Protein AF-A0A4R9Q4I7-F1 (afdb_monomer)

Mean predicted aligned error: 5.01 Å

Secondary structure (DSSP, 8-state):
-HHHHHHHHHHHHHHHHHHHHHHTTSS-GGGEEE--TTTTTT-S---SSEEEEEEEEEEEEEETTEEEEEEEEEEE-SS-TT-HHHHHHHHHHHHHT-TT-EEEEE-TTT--EEEEEE-SS---

Foldseek 3Di:
DVVLQVQLLQVVVFVVLLVVCCVVVLFPSVQEDEDDLCVPVPDPDDDQGWYKYWNDWDWDDPDVPDIDIDTDMDIDHHPCPPCSSVVSSVVSVLVCFDAQHKGFGADNPPRDGDGIDGRHPTRD

Radius of gyration: 15.0 Å; Cα contacts (8 Å, |Δi|>4): 186; chains: 1; bounding box: 38×30×38 Å

Sequence (124 aa):
MSYMNVWTSIAAYINQQIQMIAANGIAPANMLQMFDWEAHANIEEAPALHLIGPASLALDEVTDGIYSATFVIGVGSFNDEGLFVHRRMVDHLFKSLKTGTRLSVFDSQSEQPYSWLKIVDGTA

Nearest PDB structures (foldseek):
  7nsg-assembly1_A  TM=1.838E-01  e=4.954E+00  Homo sapiens

Structure (mmCIF, N/CA/C/O backbone):
data_AF-A0A4R9Q4I7-F1
#
_entry.id   AF-A0A4R9Q4I7-F1
#
loop_
_atom_site.group_PDB
_atom_site.id
_atom_site.type_symbol
_atom_site.label_atom_id
_atom_site.label_alt_id
_atom_site.label_comp_id
_atom_site.label_asym_id
_atom_site.label_entity_id
_atom_site.label_seq_id
_atom_site.pdbx_PDB_ins_code
_atom_site.Cartn_x
_atom_site.Cartn_y
_atom_site.Cartn_z
_atom_site.occupancy
_atom_site.B_iso_or_equiv
_atom_site.auth_seq_id
_atom_site.auth_comp_id
_atom_site.auth_asym_id
_atom_site.auth_atom_id
_atom_site.pdbx_PDB_model_num
ATOM 1 N N . MET A 1 1 ? -19.921 6.091 6.403 1.00 58.28 1 MET A N 1
ATOM 2 C CA . MET A 1 1 ? -18.861 6.881 7.073 1.00 58.28 1 MET A CA 1
ATOM 3 C C . MET A 1 1 ? -17.659 6.015 7.451 1.00 58.28 1 MET A C 1
ATOM 5 O O . MET A 1 1 ? -16.553 6.406 7.113 1.00 58.28 1 MET A O 1
ATOM 9 N N . SER A 1 2 ? -17.842 4.826 8.044 1.00 71.62 2 SER A N 1
ATOM 10 C CA . SER A 1 2 ? -16.743 3.902 8.400 1.00 71.62 2 SER A CA 1
ATOM 11 C C . SER A 1 2 ? -15.877 3.465 7.208 1.00 71.62 2 SER A C 1
ATOM 13 O O . SER A 1 2 ? -14.656 3.545 7.290 1.00 71.62 2 SER A O 1
ATOM 15 N N . TYR A 1 3 ? -16.493 3.102 6.077 1.00 76.75 3 TYR A N 1
ATOM 16 C CA . TYR A 1 3 ? -15.768 2.711 4.858 1.00 76.75 3 TYR A CA 1
ATOM 17 C C . TYR A 1 3 ? -14.802 3.789 4.347 1.00 76.75 3 TYR A C 1
ATOM 19 O O . TYR A 1 3 ? -13.631 3.503 4.122 1.00 76.75 3 TYR A O 1
ATOM 27 N N . MET A 1 4 ? -15.263 5.040 4.225 1.00 82.62 4 MET A N 1
ATOM 28 C CA . MET A 1 4 ? -14.410 6.144 3.766 1.00 82.62 4 MET A CA 1
ATOM 29 C C . MET A 1 4 ? -13.236 6.397 4.710 1.00 82.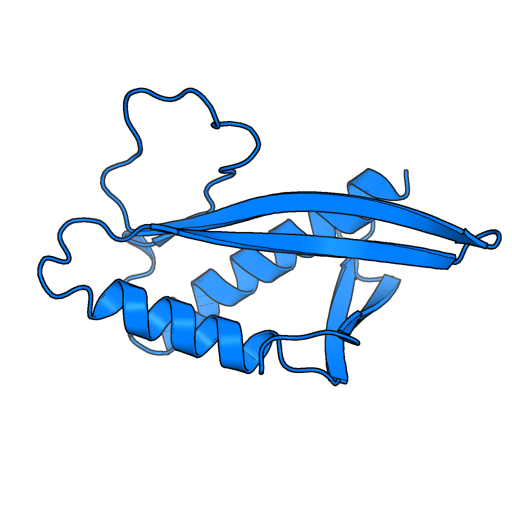62 4 MET A C 1
ATOM 31 O O . MET A 1 4 ? -12.132 6.622 4.235 1.00 82.62 4 MET A O 1
ATOM 35 N N . ASN A 1 5 ? -13.438 6.313 6.028 1.00 84.50 5 ASN A N 1
ATOM 36 C CA . ASN A 1 5 ? -12.341 6.475 6.983 1.00 84.50 5 ASN A CA 1
ATOM 37 C C . ASN A 1 5 ? -11.284 5.376 6.798 1.00 84.50 5 ASN A C 1
ATOM 39 O O . ASN A 1 5 ? -10.092 5.671 6.746 1.00 84.50 5 ASN A O 1
ATOM 43 N N . VAL A 1 6 ? -11.699 4.115 6.633 1.00 82.44 6 VAL A N 1
ATOM 44 C CA . VAL A 1 6 ? -10.772 2.995 6.391 1.00 82.44 6 VAL A CA 1
ATOM 45 C C . VAL A 1 6 ? -10.048 3.155 5.053 1.00 82.44 6 VAL A C 1
ATOM 47 O O . VAL A 1 6 ? -8.827 3.020 5.009 1.00 82.44 6 VAL A O 1
ATOM 50 N N . TRP A 1 7 ? -10.761 3.531 3.991 1.00 85.62 7 TRP A N 1
ATOM 51 C CA . TRP A 1 7 ? -10.163 3.804 2.685 1.00 85.62 7 TRP A CA 1
ATOM 52 C C . TRP A 1 7 ? -9.126 4.931 2.738 1.00 85.62 7 TRP A C 1
ATOM 54 O O . TRP A 1 7 ? -7.977 4.728 2.345 1.00 85.62 7 TRP A O 1
ATOM 64 N N . THR A 1 8 ? -9.491 6.096 3.286 1.00 88.00 8 THR A N 1
ATOM 65 C CA . THR A 1 8 ? -8.575 7.234 3.466 1.00 88.00 8 THR A CA 1
ATOM 66 C C . THR A 1 8 ? -7.346 6.821 4.271 1.00 88.00 8 THR A C 1
ATOM 68 O O . THR A 1 8 ? -6.231 7.225 3.951 1.00 88.00 8 THR A O 1
ATOM 71 N N . SER A 1 9 ? -7.523 5.957 5.272 1.00 89.50 9 SER A N 1
ATOM 72 C CA . SER A 1 9 ? -6.419 5.449 6.088 1.00 89.50 9 SER A CA 1
ATOM 73 C C . SER A 1 9 ? -5.464 4.551 5.308 1.00 89.50 9 SER A C 1
ATOM 75 O O . SER A 1 9 ? -4.248 4.682 5.445 1.00 89.50 9 SER A O 1
ATOM 77 N N . ILE A 1 10 ? -5.992 3.670 4.458 1.00 89.44 10 ILE A N 1
ATOM 78 C CA . ILE A 1 10 ? -5.186 2.808 3.587 1.00 89.44 10 ILE A CA 1
ATOM 79 C C . ILE A 1 10 ? -4.447 3.651 2.544 1.00 89.44 10 ILE A C 1
ATOM 81 O O . ILE A 1 10 ? -3.245 3.471 2.360 1.00 89.44 10 ILE A O 1
ATOM 85 N N . ALA A 1 11 ? -5.122 4.620 1.922 1.00 90.06 11 ALA A N 1
ATOM 86 C CA . ALA A 1 11 ? -4.507 5.558 0.986 1.00 90.06 11 ALA A CA 1
ATOM 87 C C . ALA A 1 11 ? -3.373 6.367 1.641 1.00 90.06 11 ALA A C 1
ATOM 89 O O . ALA A 1 11 ? -2.276 6.467 1.089 1.00 90.06 11 ALA A O 1
ATOM 90 N N . ALA A 1 12 ? -3.599 6.897 2.847 1.00 90.25 12 ALA A N 1
ATOM 91 C CA . ALA A 1 12 ? -2.584 7.611 3.620 1.00 90.25 12 ALA A CA 1
ATOM 92 C C . ALA A 1 12 ? -1.385 6.711 3.953 1.00 90.25 12 ALA A C 1
ATOM 94 O O . ALA A 1 12 ? -0.234 7.114 3.775 1.00 90.25 12 ALA A O 1
ATOM 95 N N . TYR A 1 13 ? -1.643 5.470 4.369 1.00 91.56 13 TYR A N 1
ATOM 96 C CA . TYR A 1 13 ? -0.599 4.484 4.618 1.00 91.56 13 TYR A CA 1
ATOM 97 C C . TYR A 1 13 ? 0.212 4.162 3.353 1.00 91.56 13 TYR A C 1
ATOM 99 O O . TYR A 1 13 ? 1.440 4.163 3.409 1.00 91.56 13 TYR A O 1
ATOM 107 N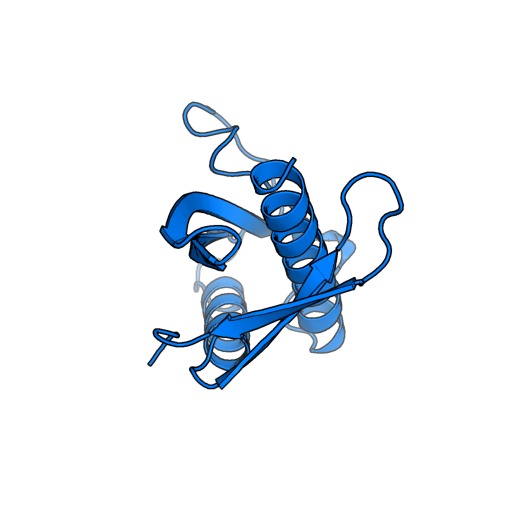 N . ILE A 1 14 ? -0.431 3.950 2.203 1.00 93.06 14 ILE A N 1
ATOM 108 C CA . ILE A 1 14 ? 0.256 3.702 0.925 1.00 93.06 14 ILE A CA 1
ATOM 109 C C . ILE A 1 14 ? 1.136 4.890 0.544 1.00 93.06 14 ILE A C 1
ATOM 111 O O . ILE A 1 14 ? 2.299 4.700 0.192 1.00 93.06 14 ILE A O 1
ATOM 115 N N . ASN A 1 15 ? 0.624 6.114 0.669 1.00 92.06 15 ASN A N 1
ATOM 116 C CA . ASN A 1 15 ? 1.412 7.317 0.417 1.00 92.06 15 ASN A CA 1
ATOM 117 C C . ASN A 1 15 ? 2.627 7.403 1.348 1.00 92.06 15 ASN A C 1
ATOM 119 O O . ASN A 1 15 ? 3.722 7.742 0.900 1.00 92.06 15 ASN A O 1
ATOM 123 N N . GLN A 1 16 ? 2.483 7.021 2.618 1.00 91.38 16 GLN A N 1
ATOM 124 C CA . GLN A 1 16 ? 3.621 6.891 3.525 1.00 91.38 16 GLN A CA 1
ATOM 125 C C . GLN A 1 16 ? 4.622 5.832 3.033 1.00 91.38 16 GLN A C 1
ATOM 127 O O . GLN A 1 16 ? 5.826 6.092 3.041 1.00 91.38 16 GLN A O 1
ATOM 132 N N . GLN A 1 17 ? 4.154 4.670 2.562 1.00 93.25 17 GLN A N 1
ATOM 133 C CA . GLN A 1 17 ? 5.035 3.634 2.014 1.00 93.25 17 GLN A CA 1
ATOM 134 C C . GLN A 1 17 ? 5.783 4.118 0.768 1.00 93.25 17 GLN A C 1
ATOM 136 O O . GLN A 1 17 ? 6.975 3.858 0.656 1.00 93.25 17 GLN A O 1
ATOM 141 N N . ILE A 1 18 ? 5.149 4.889 -0.121 1.00 93.19 18 ILE A N 1
ATOM 142 C CA . ILE A 1 18 ? 5.817 5.517 -1.276 1.00 93.19 18 ILE A CA 1
ATOM 143 C C . ILE A 1 18 ? 7.005 6.366 -0.815 1.00 93.19 18 ILE A C 1
ATOM 145 O O . ILE A 1 18 ? 8.119 6.203 -1.317 1.00 93.19 18 ILE A O 1
ATOM 149 N N . GLN A 1 19 ? 6.789 7.231 0.182 1.00 92.56 19 GLN A N 1
ATOM 150 C CA . GLN A 1 19 ? 7.851 8.079 0.729 1.00 92.56 19 GLN A CA 1
ATOM 151 C C . GLN A 1 19 ? 8.979 7.246 1.352 1.00 92.56 19 GLN A C 1
ATOM 153 O O . GLN A 1 19 ? 10.156 7.539 1.142 1.00 92.56 19 GLN A O 1
ATOM 158 N N . MET A 1 20 ? 8.644 6.177 2.079 1.00 92.56 20 MET A N 1
ATOM 159 C CA . MET A 1 20 ? 9.636 5.297 2.706 1.00 92.56 20 MET A CA 1
ATOM 160 C C . M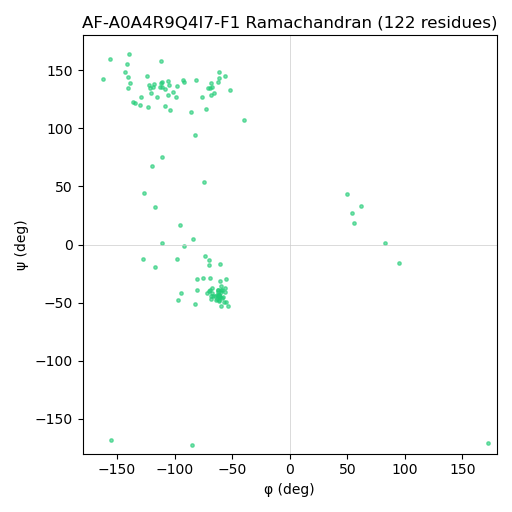ET A 1 20 ? 10.423 4.466 1.685 1.00 92.56 20 MET A C 1
ATOM 162 O O . MET A 1 20 ? 11.636 4.310 1.824 1.00 92.56 20 MET A O 1
ATOM 166 N N . ILE A 1 21 ? 9.771 3.949 0.644 1.00 93.12 21 ILE A N 1
ATOM 167 C CA . ILE A 1 21 ? 10.407 3.209 -0.455 1.00 93.12 21 ILE A CA 1
ATOM 168 C C . ILE A 1 21 ? 11.403 4.114 -1.188 1.00 93.12 21 ILE A C 1
ATOM 170 O O . ILE A 1 21 ? 12.538 3.699 -1.446 1.00 93.12 21 ILE A O 1
ATOM 174 N N . ALA A 1 22 ? 11.013 5.363 -1.451 1.00 92.12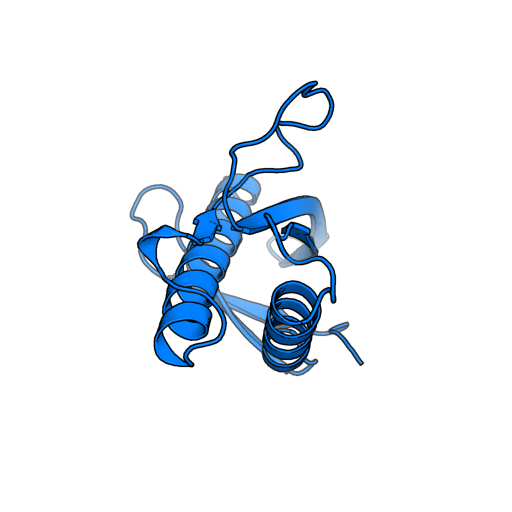 22 ALA A N 1
ATOM 175 C CA . ALA A 1 22 ? 11.894 6.358 -2.047 1.00 92.12 22 ALA A CA 1
ATOM 176 C C . ALA A 1 22 ? 13.079 6.711 -1.138 1.00 92.12 22 ALA A C 1
ATOM 178 O O . ALA A 1 22 ? 14.227 6.671 -1.583 1.00 92.12 22 ALA A O 1
ATOM 179 N N . ALA A 1 23 ? 12.828 6.979 0.146 1.00 91.69 23 ALA A N 1
ATOM 180 C CA . ALA A 1 23 ? 13.872 7.301 1.121 1.00 91.69 23 ALA A CA 1
ATOM 181 C C . ALA A 1 23 ? 14.899 6.166 1.302 1.00 91.69 23 ALA A C 1
ATOM 183 O O . ALA A 1 23 ? 16.076 6.427 1.539 1.00 91.69 23 ALA A O 1
ATOM 184 N N . ASN A 1 24 ? 14.476 4.908 1.138 1.00 91.38 24 ASN A N 1
ATOM 185 C CA . ASN A 1 24 ? 15.341 3.727 1.215 1.00 91.38 24 ASN A CA 1
ATOM 186 C C . ASN A 1 24 ? 16.071 3.396 -0.105 1.00 91.38 24 ASN A C 1
ATOM 188 O O . ASN A 1 24 ? 16.720 2.350 -0.205 1.00 91.38 24 ASN A O 1
ATOM 192 N N . GLY A 1 25 ? 15.943 4.234 -1.141 1.00 91.06 25 GLY A N 1
ATOM 193 C CA . GLY A 1 25 ? 16.590 4.017 -2.439 1.00 91.06 25 GLY A CA 1
ATOM 194 C C . GLY A 1 25 ? 16.133 2.730 -3.137 1.00 91.06 25 GLY A C 1
ATOM 195 O O . GLY A 1 25 ? 16.936 2.046 -3.779 1.00 91.06 25 GLY A O 1
ATOM 196 N N . ILE A 1 26 ? 14.870 2.335 -2.948 1.00 91.69 26 ILE A N 1
ATOM 197 C CA . ILE A 1 26 ? 14.286 1.170 -3.628 1.00 91.69 26 ILE A CA 1
ATOM 198 C C . ILE A 1 26 ? 13.816 1.563 -5.029 1.00 91.69 26 ILE A C 1
ATOM 200 O O . ILE A 1 26 ? 14.203 0.915 -5.997 1.00 91.69 26 ILE A O 1
ATOM 204 N N . ALA A 1 27 ? 13.027 2.634 -5.124 1.00 89.31 27 ALA A N 1
ATOM 205 C CA . ALA A 1 27 ? 12.548 3.220 -6.370 1.00 89.31 27 ALA A CA 1
ATOM 206 C C . ALA A 1 27 ? 12.575 4.755 -6.252 1.00 89.31 27 ALA A C 1
ATOM 208 O O . ALA A 1 27 ? 12.301 5.271 -5.168 1.00 89.31 27 ALA A O 1
ATOM 209 N N . PRO A 1 28 ? 12.895 5.508 -7.316 1.00 82.81 28 PRO A N 1
ATOM 210 C CA . PRO A 1 28 ? 12.836 6.969 -7.282 1.00 82.81 28 PRO A CA 1
ATOM 211 C C . PRO A 1 28 ? 11.408 7.478 -7.029 1.00 82.81 28 PRO A C 1
ATOM 213 O O . PRO A 1 28 ? 10.462 6.959 -7.616 1.00 82.81 28 PRO A O 1
ATOM 216 N N . ALA A 1 29 ? 11.244 8.530 -6.217 1.00 76.75 29 ALA A N 1
ATOM 217 C CA . ALA A 1 29 ? 9.922 9.088 -5.889 1.00 76.75 29 ALA A CA 1
ATOM 218 C C . ALA A 1 29 ? 9.143 9.573 -7.125 1.00 76.75 29 ALA A C 1
ATOM 220 O O . ALA A 1 29 ? 7.934 9.410 -7.201 1.00 76.75 29 ALA A O 1
ATOM 221 N N . ASN A 1 30 ? 9.832 10.133 -8.122 1.00 82.81 30 ASN A N 1
ATOM 222 C CA . ASN A 1 30 ? 9.226 10.570 -9.385 1.00 82.81 30 ASN A CA 1
ATOM 223 C C . ASN A 1 30 ? 8.836 9.408 -10.314 1.00 82.81 30 ASN A C 1
ATOM 225 O O . ASN A 1 30 ? 8.197 9.638 -11.334 1.00 82.81 30 ASN A O 1
ATOM 229 N N . MET A 1 31 ? 9.256 8.188 -9.979 1.00 87.81 31 MET A N 1
ATOM 230 C CA . MET A 1 31 ? 8.978 6.965 -10.724 1.00 87.81 31 MET A CA 1
ATOM 231 C C . MET A 1 31 ? 8.027 6.035 -9.967 1.00 87.81 31 MET A C 1
ATOM 233 O O . MET A 1 31 ? 7.761 4.947 -10.462 1.00 87.81 31 MET A O 1
ATOM 237 N N . LEU A 1 32 ? 7.544 6.422 -8.780 1.00 91.56 32 LEU A N 1
ATOM 238 C CA . LEU A 1 32 ? 6.647 5.626 -7.948 1.00 91.56 32 LEU A CA 1
ATOM 239 C C . LEU A 1 32 ? 5.370 6.414 -7.659 1.00 91.56 32 LEU A C 1
ATOM 241 O O . LEU A 1 32 ? 5.414 7.462 -7.017 1.00 91.56 32 LEU A O 1
ATOM 245 N N . GLN A 1 33 ? 4.234 5.892 -8.108 1.00 93.75 33 GLN A N 1
ATOM 246 C CA . GLN A 1 33 ? 2.946 6.562 -7.988 1.00 93.75 33 GLN A CA 1
ATOM 247 C C . GLN A 1 33 ? 1.923 5.685 -7.266 1.00 93.75 33 GLN A C 1
ATOM 249 O O . GLN A 1 33 ? 1.895 4.463 -7.435 1.00 93.75 33 GLN A O 1
ATOM 254 N N . MET A 1 34 ? 1.053 6.330 -6.482 1.00 93.06 34 MET A N 1
ATOM 255 C CA . MET A 1 34 ? -0.135 5.666 -5.963 1.00 93.06 34 MET A CA 1
ATOM 256 C C . MET A 1 34 ? -1.073 5.306 -7.121 1.00 93.06 34 MET A C 1
ATOM 258 O O . MET A 1 34 ? -1.394 6.163 -7.944 1.00 93.06 34 MET A O 1
ATOM 262 N N . PHE A 1 35 ? -1.533 4.059 -7.165 1.00 92.62 35 PHE A N 1
ATOM 263 C CA . PHE A 1 35 ? -2.454 3.573 -8.186 1.00 92.62 35 PHE A CA 1
ATOM 264 C C . PHE A 1 35 ? -3.563 2.730 -7.563 1.00 92.62 35 PHE A C 1
ATOM 266 O O . PHE A 1 35 ? -3.292 1.745 -6.880 1.00 92.62 35 PHE A O 1
ATOM 273 N N . ASP A 1 36 ? -4.811 3.130 -7.787 1.00 89.44 36 ASP A N 1
ATOM 274 C CA . ASP A 1 36 ? -5.983 2.391 -7.326 1.00 89.44 36 ASP A CA 1
ATOM 275 C C . ASP A 1 36 ? -6.295 1.254 -8.305 1.00 89.44 36 ASP A C 1
ATOM 277 O O . ASP A 1 36 ? -6.950 1.463 -9.326 1.00 89.44 36 ASP A O 1
ATOM 281 N N . TRP A 1 37 ? -5.787 0.056 -8.020 1.00 87.69 37 TRP A N 1
ATOM 282 C CA . TRP A 1 37 ? -5.996 -1.119 -8.867 1.00 87.69 37 TRP A CA 1
ATOM 283 C C . TRP A 1 37 ? -7.446 -1.603 -8.830 1.00 87.69 37 TRP A C 1
ATOM 285 O O . TRP A 1 37 ? -7.925 -2.162 -9.814 1.00 87.69 37 TRP A O 1
ATOM 295 N N . GLU A 1 38 ? -8.145 -1.376 -7.717 1.00 84.56 38 GLU A N 1
ATOM 296 C CA . GLU A 1 38 ? -9.539 -1.777 -7.536 1.00 84.56 38 GLU A CA 1
ATOM 297 C C . GLU A 1 38 ? -10.465 -0.962 -8.449 1.00 84.56 38 GLU A C 1
ATOM 299 O O . GLU A 1 38 ? -11.292 -1.529 -9.166 1.00 84.56 38 GLU A O 1
ATOM 304 N N . ALA A 1 39 ? -10.263 0.357 -8.523 1.00 83.19 39 ALA A N 1
ATOM 305 C CA . ALA A 1 39 ? -11.012 1.226 -9.435 1.00 83.19 39 ALA A CA 1
ATOM 306 C C . ALA A 1 39 ? -10.658 1.019 -10.922 1.00 83.19 39 ALA A C 1
ATOM 308 O O . ALA A 1 39 ? -11.427 1.413 -11.801 1.00 83.19 39 ALA A O 1
ATOM 309 N N . HIS A 1 40 ? -9.514 0.395 -11.215 1.00 82.62 40 HIS A N 1
ATOM 310 C CA . HIS A 1 40 ? -8.967 0.243 -12.566 1.00 82.62 40 HIS A CA 1
ATOM 311 C C . HIS A 1 40 ? -8.866 -1.225 -13.016 1.00 82.62 40 HIS A C 1
ATOM 313 O O . HIS A 1 40 ? -7.999 -1.579 -13.813 1.00 82.62 40 HIS A O 1
ATOM 319 N N . ALA A 1 41 ? -9.786 -2.083 -12.563 1.00 68.94 41 ALA A N 1
ATOM 320 C CA . ALA A 1 41 ? -9.789 -3.516 -12.880 1.00 68.94 41 ALA A CA 1
ATOM 321 C C . ALA A 1 41 ? -9.911 -3.856 -14.388 1.00 68.94 41 ALA A C 1
ATOM 323 O O . ALA A 1 41 ? -9.603 -4.979 -14.779 1.00 68.94 41 ALA A O 1
ATOM 324 N N . ASN A 1 42 ? -10.332 -2.904 -15.234 1.00 74.62 42 ASN A N 1
ATOM 325 C CA . ASN A 1 42 ? -10.546 -3.085 -16.679 1.00 74.62 42 ASN A CA 1
ATOM 326 C C . ASN A 1 42 ? -9.785 -2.050 -17.530 1.00 74.62 42 ASN A C 1
ATOM 328 O O . ASN A 1 42 ? -10.360 -1.458 -18.445 1.00 74.62 42 ASN A O 1
ATOM 332 N N . ILE A 1 43 ? -8.521 -1.773 -17.212 1.00 74.50 43 ILE A N 1
ATOM 333 C CA . ILE A 1 43 ? -7.687 -0.896 -18.046 1.00 74.50 43 ILE A CA 1
ATOM 334 C C . ILE A 1 43 ? -6.909 -1.701 -19.086 1.00 74.50 43 ILE A C 1
ATOM 336 O O . ILE A 1 43 ? -6.383 -2.773 -18.794 1.00 74.50 43 ILE A O 1
ATOM 340 N N . GLU A 1 44 ? -6.811 -1.158 -20.296 1.00 72.25 44 GLU A N 1
ATOM 341 C CA . GLU A 1 44 ? -5.939 -1.700 -21.346 1.00 72.25 44 GLU A CA 1
ATOM 342 C C . GLU A 1 44 ? -4.483 -1.250 -21.151 1.00 72.25 44 GLU A C 1
ATOM 344 O O . GLU A 1 44 ? -3.556 -1.986 -21.484 1.00 72.25 44 GLU A O 1
ATOM 349 N N . GLU A 1 45 ? -4.273 -0.070 -20.556 1.00 78.25 45 GLU A N 1
ATOM 350 C CA . GLU A 1 45 ? -2.954 0.526 -20.339 1.00 78.25 45 GLU A CA 1
ATOM 351 C C . GLU A 1 45 ? -2.851 1.165 -18.9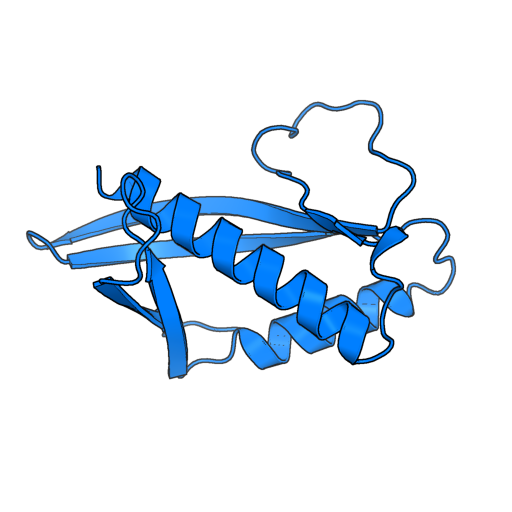47 1.00 78.25 45 GLU A C 1
ATOM 353 O O . GLU A 1 45 ? -3.769 1.844 -18.483 1.00 78.25 45 GLU A O 1
ATOM 358 N N . ALA A 1 46 ? -1.703 0.970 -18.294 1.00 84.06 46 ALA A N 1
ATOM 359 C CA . ALA A 1 46 ? -1.340 1.608 -17.031 1.00 84.06 46 ALA A CA 1
ATOM 360 C C . ALA A 1 46 ? -0.181 2.601 -17.250 1.00 84.06 46 ALA A C 1
ATOM 362 O O . ALA A 1 46 ? 0.570 2.458 -18.220 1.00 84.06 46 ALA A O 1
ATOM 363 N N . PRO A 1 47 ? 0.014 3.596 -16.363 1.00 88.62 47 PRO A N 1
ATOM 364 C CA . PRO A 1 47 ? 1.132 4.527 -16.477 1.00 88.62 47 PRO A CA 1
ATOM 365 C C . PRO A 1 47 ? 2.490 3.814 -16.521 1.00 88.62 47 PRO A C 1
ATOM 367 O O . PRO A 1 47 ? 2.714 2.829 -15.819 1.00 88.62 47 PRO A O 1
ATOM 370 N N . ALA A 1 48 ? 3.425 4.364 -17.299 1.00 91.69 48 ALA A N 1
ATOM 371 C CA . ALA A 1 48 ? 4.801 3.881 -17.444 1.00 91.69 48 ALA A CA 1
ATOM 372 C C . ALA A 1 48 ? 5.680 4.213 -16.215 1.00 91.69 48 ALA A C 1
ATOM 374 O O . ALA A 1 48 ? 6.722 4.860 -16.322 1.00 91.69 48 ALA A O 1
ATOM 375 N N . LEU A 1 49 ? 5.219 3.821 -15.028 1.00 93.94 49 LEU A N 1
ATOM 376 C CA . LEU A 1 49 ? 5.807 4.113 -13.720 1.00 93.94 49 LEU A CA 1
ATOM 377 C C . LEU A 1 49 ? 5.729 2.868 -12.828 1.00 93.94 49 LEU A C 1
ATOM 379 O O . LEU A 1 49 ? 4.974 1.936 -13.096 1.00 93.94 49 LEU A O 1
ATOM 383 N N . HIS A 1 50 ? 6.496 2.841 -11.742 1.00 94.31 50 HIS A N 1
ATOM 384 C CA . HIS A 1 50 ? 6.225 1.907 -10.655 1.00 94.31 50 HIS A CA 1
ATOM 385 C C . HIS A 1 50 ? 4.928 2.330 -9.962 1.00 94.31 50 HIS A C 1
ATOM 387 O O . HIS A 1 50 ? 4.711 3.508 -9.677 1.00 94.31 50 HIS A O 1
ATOM 393 N N . LEU A 1 51 ? 4.067 1.362 -9.689 1.00 94.31 51 LEU A N 1
ATOM 394 C CA . LEU A 1 51 ? 2.728 1.589 -9.171 1.00 94.31 51 LEU A CA 1
ATOM 395 C C . LEU A 1 51 ? 2.575 0.845 -7.852 1.00 94.31 51 LEU A C 1
ATOM 397 O O . LEU A 1 51 ? 2.997 -0.303 -7.720 1.00 94.31 51 LEU A O 1
ATOM 401 N N . ILE A 1 52 ? 1.956 1.487 -6.875 1.00 95.19 52 ILE A N 1
ATOM 402 C CA . ILE A 1 52 ? 1.606 0.870 -5.599 1.00 95.19 52 ILE A CA 1
ATOM 403 C C . ILE A 1 52 ? 0.231 1.362 -5.183 1.00 95.19 52 ILE A C 1
ATOM 405 O O . ILE A 1 52 ? -0.040 2.556 -5.233 1.00 95.19 52 ILE A O 1
ATOM 409 N N . GLY A 1 53 ? -0.644 0.475 -4.735 1.00 93.12 53 GLY A N 1
ATOM 410 C CA . GLY A 1 53 ? -1.882 0.942 -4.132 1.00 93.12 53 GLY A CA 1
ATOM 411 C C . GLY A 1 53 ? -2.894 -0.143 -3.822 1.00 93.12 53 GLY A C 1
ATOM 412 O O . GLY A 1 53 ? -2.544 -1.323 -3.862 1.00 93.12 53 GLY A O 1
ATOM 413 N N . PRO A 1 54 ? -4.122 0.236 -3.444 1.00 91.44 54 PRO A N 1
ATOM 414 C CA . PRO A 1 54 ? -5.132 -0.725 -3.034 1.00 91.44 54 PRO A CA 1
ATOM 415 C C . PRO A 1 54 ? -5.560 -1.571 -4.235 1.00 91.44 54 PRO A C 1
ATOM 417 O O . PRO A 1 54 ? -5.751 -1.052 -5.332 1.00 91.44 54 PRO A O 1
ATOM 420 N N . ALA A 1 55 ? -5.666 -2.879 -4.023 1.00 90.31 55 ALA A N 1
ATOM 421 C CA . ALA A 1 55 ? -6.157 -3.835 -5.017 1.00 90.31 55 ALA A CA 1
ATOM 422 C C . ALA A 1 55 ? -7.444 -4.540 -4.593 1.00 90.31 55 ALA A C 1
ATOM 424 O O . ALA A 1 55 ? -8.149 -5.090 -5.431 1.00 90.31 55 ALA A O 1
ATOM 425 N N . SER A 1 56 ? -7.740 -4.536 -3.298 1.00 88.50 56 SER A N 1
ATOM 426 C CA . SER A 1 56 ? -9.012 -4.986 -2.753 1.00 88.50 56 SER A CA 1
ATOM 427 C C . SER A 1 56 ? -9.157 -4.436 -1.342 1.00 88.50 56 SER A C 1
ATOM 429 O O . SER A 1 56 ? -8.171 -4.411 -0.594 1.00 88.50 56 SER A O 1
ATOM 431 N N . LEU A 1 57 ? -10.374 -4.044 -0.974 1.00 87.44 57 LEU A N 1
ATOM 432 C CA . LEU A 1 57 ? -10.754 -3.732 0.397 1.00 87.44 57 LEU A CA 1
ATOM 433 C C . LEU A 1 57 ? -12.102 -4.379 0.738 1.00 87.44 57 LEU A C 1
ATOM 435 O O . LEU A 1 57 ? -13.126 -4.080 0.134 1.00 87.44 57 LEU A O 1
ATOM 439 N N . ALA A 1 58 ? -12.113 -5.213 1.772 1.00 87.50 58 ALA A N 1
ATOM 440 C CA . ALA A 1 58 ? -13.317 -5.709 2.423 1.00 87.50 58 ALA A CA 1
ATOM 441 C C . ALA A 1 58 ? -13.404 -5.138 3.844 1.00 87.50 58 ALA A C 1
ATOM 443 O O . ALA A 1 58 ? -12.409 -5.108 4.574 1.00 87.50 58 ALA A O 1
ATOM 444 N N . LEU A 1 59 ? -14.594 -4.677 4.231 1.00 86.44 59 LEU A N 1
ATOM 445 C CA . LEU A 1 59 ? -14.874 -4.124 5.552 1.00 86.44 59 LEU A CA 1
ATOM 446 C C . LEU A 1 59 ? -16.126 -4.784 6.119 1.00 86.44 59 LEU A C 1
ATOM 448 O O . LEU A 1 59 ? -17.209 -4.615 5.564 1.00 86.44 59 LEU A O 1
ATOM 452 N N . ASP A 1 60 ? -15.971 -5.446 7.258 1.00 85.88 60 ASP A N 1
ATOM 453 C CA . ASP A 1 60 ? -17.053 -6.108 7.976 1.00 85.88 60 ASP A CA 1
ATOM 454 C C . ASP A 1 60 ? -17.216 -5.496 9.368 1.00 85.88 60 ASP A C 1
ATOM 456 O O . ASP A 1 60 ? -16.242 -5.274 10.087 1.00 85.88 60 ASP A O 1
ATOM 460 N N . GLU A 1 61 ? -18.454 -5.230 9.779 1.00 82.88 61 GLU A N 1
ATOM 461 C CA . GLU A 1 61 ? -18.761 -4.881 11.167 1.00 82.88 61 GLU A CA 1
ATOM 462 C C . GLU A 1 61 ? -18.950 -6.170 11.968 1.00 82.88 61 GLU A C 1
ATOM 464 O O . GLU A 1 61 ? -19.866 -6.948 11.710 1.00 82.88 61 GLU A O 1
ATOM 469 N N . VAL A 1 62 ? -18.052 -6.424 12.920 1.00 82.88 62 VAL A N 1
ATOM 470 C CA . VAL A 1 62 ? -18.054 -7.660 13.719 1.00 82.88 62 VAL A CA 1
ATOM 471 C C . VAL A 1 62 ? -19.077 -7.558 14.853 1.00 82.88 62 VAL A C 1
ATOM 473 O O . VAL A 1 62 ? -19.776 -8.522 15.156 1.00 82.88 62 VAL A O 1
ATOM 476 N N . THR A 1 63 ? -19.169 -6.379 15.469 1.00 82.56 63 THR A N 1
ATOM 477 C CA . THR A 1 63 ? -20.130 -5.992 16.517 1.00 82.56 63 THR A CA 1
ATOM 478 C C . THR A 1 63 ? -20.274 -4.471 16.501 1.00 82.56 63 THR A C 1
ATOM 480 O O . THR A 1 63 ? -19.333 -3.823 16.055 1.00 82.56 63 THR A O 1
ATOM 483 N N . ASP A 1 64 ? -21.354 -3.902 17.049 1.00 79.62 64 ASP A N 1
ATOM 484 C CA . ASP A 1 64 ? -21.612 -2.447 17.080 1.00 79.62 64 ASP A CA 1
ATOM 485 C C . ASP A 1 64 ? -20.347 -1.605 17.362 1.00 79.62 64 ASP A C 1
ATOM 487 O O . ASP A 1 64 ? -19.828 -1.568 18.482 1.00 79.62 64 ASP A O 1
ATOM 491 N N . GLY A 1 65 ? -19.840 -0.929 16.325 1.00 69.38 65 GLY A N 1
ATOM 492 C CA . GLY A 1 65 ? -18.670 -0.046 16.395 1.00 69.38 65 GLY A CA 1
ATOM 493 C C . GLY A 1 65 ? -17.290 -0.719 16.300 1.00 69.38 65 GLY A C 1
ATOM 494 O O . GLY A 1 65 ? -16.276 -0.019 16.356 1.00 69.38 65 GLY A O 1
ATOM 495 N N . ILE A 1 66 ? -17.220 -2.042 16.130 1.00 75.81 66 ILE A N 1
ATOM 496 C CA . ILE A 1 66 ? -15.991 -2.806 15.878 1.00 75.81 66 ILE A CA 1
ATOM 497 C C . ILE A 1 66 ? -15.990 -3.295 14.435 1.00 75.81 66 ILE A C 1
ATOM 499 O O . ILE A 1 66 ? -16.822 -4.107 14.032 1.00 75.81 66 ILE A O 1
ATOM 503 N N . TYR A 1 67 ? -14.984 -2.860 13.683 1.00 77.38 67 TYR A N 1
ATOM 504 C CA . TYR A 1 67 ? -14.815 -3.221 12.284 1.00 77.38 67 TYR A CA 1
ATOM 505 C C . TYR A 1 67 ? -13.584 -4.105 12.085 1.00 77.38 67 TYR A C 1
ATOM 507 O O . TYR A 1 67 ? -12.521 -3.852 12.654 1.00 77.38 67 TYR A O 1
ATOM 515 N N . SER A 1 68 ? -13.733 -5.119 11.242 1.00 84.38 68 SER A N 1
ATOM 516 C CA . SER A 1 68 ? -12.651 -5.894 10.652 1.00 84.38 68 SER A CA 1
ATOM 517 C C . SER A 1 68 ? -12.434 -5.409 9.227 1.00 84.38 68 SER A C 1
ATOM 519 O O . SER A 1 68 ? -13.389 -5.284 8.466 1.00 84.38 68 SER A O 1
ATOM 521 N N . ALA A 1 69 ? -11.185 -5.133 8.863 1.00 85.88 69 ALA A N 1
ATOM 522 C CA . ALA A 1 69 ? -10.821 -4.760 7.505 1.00 85.88 69 ALA A CA 1
ATOM 523 C C . ALA A 1 69 ? -9.805 -5.760 6.955 1.00 85.88 69 ALA A C 1
ATOM 525 O O . ALA A 1 69 ? -8.784 -6.032 7.589 1.00 85.88 69 ALA A O 1
ATOM 526 N N . THR A 1 70 ? -10.064 -6.271 5.757 1.00 89.50 70 THR A N 1
ATOM 527 C CA . THR A 1 70 ? -9.118 -7.069 4.977 1.00 89.50 70 THR A CA 1
ATOM 528 C C . THR A 1 70 ? -8.786 -6.299 3.715 1.00 89.50 70 THR A C 1
ATOM 530 O O . THR A 1 70 ? -9.683 -5.872 2.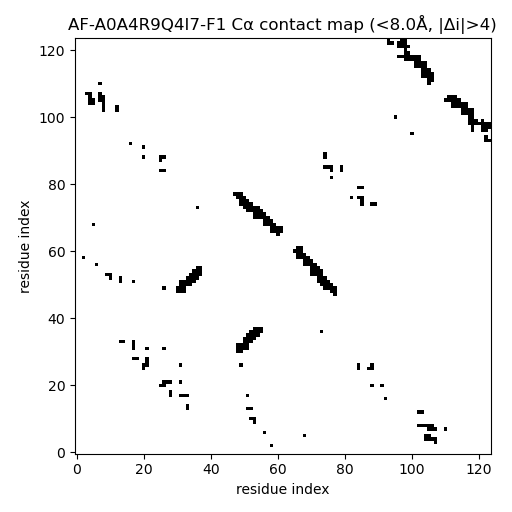998 1.00 89.50 70 THR A O 1
ATOM 533 N N . PHE A 1 71 ? -7.502 -6.098 3.439 1.00 89.31 71 PHE A N 1
ATOM 534 C CA . PHE A 1 71 ? -7.080 -5.359 2.258 1.00 89.31 71 PHE A CA 1
ATOM 535 C C . PHE A 1 71 ? -5.846 -5.972 1.613 1.00 89.31 71 PHE A C 1
ATOM 537 O O . PHE A 1 71 ? -5.037 -6.629 2.269 1.00 89.31 71 PHE A O 1
ATOM 544 N N . VAL A 1 72 ? -5.702 -5.720 0.316 1.00 91.12 72 VAL A N 1
ATOM 545 C CA . VAL A 1 72 ? -4.552 -6.130 -0.490 1.00 91.12 72 VAL A CA 1
ATOM 546 C C . VAL A 1 72 ? -3.917 -4.890 -1.100 1.00 91.12 72 VAL A C 1
ATOM 548 O O . VAL A 1 72 ? -4.614 -4.030 -1.637 1.00 91.12 72 VAL A O 1
ATOM 551 N N . ILE A 1 73 ? -2.587 -4.810 -1.040 1.00 92.50 73 ILE A N 1
ATOM 552 C CA . ILE A 1 73 ? -1.811 -3.772 -1.722 1.00 92.50 73 ILE A CA 1
ATOM 553 C C . ILE A 1 73 ? -1.158 -4.393 -2.952 1.00 92.50 73 ILE A C 1
ATOM 555 O O . ILE A 1 73 ? -0.319 -5.286 -2.838 1.00 92.50 73 ILE A O 1
ATOM 559 N N . GLY A 1 74 ? -1.555 -3.913 -4.126 1.00 92.00 74 GLY A N 1
ATOM 560 C CA . GLY A 1 74 ? -0.950 -4.257 -5.403 1.00 92.00 74 GLY A CA 1
ATOM 561 C C . GLY A 1 74 ? 0.316 -3.444 -5.650 1.00 92.00 74 GLY A C 1
ATOM 562 O O . GLY A 1 74 ? 0.377 -2.251 -5.339 1.00 92.00 74 GLY A O 1
ATOM 563 N N . VAL A 1 75 ? 1.320 -4.091 -6.239 1.00 93.19 75 VAL A N 1
ATOM 564 C CA . VAL A 1 75 ? 2.581 -3.465 -6.645 1.00 93.19 75 VAL A CA 1
ATOM 565 C C . VAL A 1 75 ? 2.870 -3.826 -8.098 1.00 93.19 75 VAL A C 1
ATOM 567 O O . VAL A 1 75 ? 2.916 -5.001 -8.450 1.00 93.19 75 VAL A O 1
ATOM 570 N N . GLY A 1 76 ? 3.115 -2.819 -8.929 1.00 91.69 76 GLY A N 1
ATOM 571 C CA . GLY A 1 76 ? 3.549 -2.952 -10.316 1.00 91.69 76 GLY A CA 1
ATOM 572 C C . GLY A 1 76 ? 4.921 -2.316 -10.505 1.00 91.69 76 GLY A C 1
ATOM 573 O O . GLY A 1 76 ? 5.198 -1.248 -9.959 1.00 91.69 76 GLY A O 1
ATOM 574 N N . SER A 1 77 ? 5.803 -2.963 -11.264 1.00 92.00 77 SER A N 1
ATOM 575 C CA . SER A 1 77 ? 7.078 -2.371 -11.667 1.00 92.00 77 SER A CA 1
ATOM 576 C C . SER A 1 77 ? 7.093 -2.089 -13.166 1.00 92.00 77 SER A C 1
ATOM 578 O O . SER A 1 77 ? 6.610 -2.887 -13.964 1.00 92.00 77 SER A O 1
ATOM 580 N N . PHE A 1 78 ? 7.665 -0.948 -13.546 1.00 91.94 78 PHE A N 1
ATOM 581 C CA . PHE A 1 78 ? 7.888 -0.577 -14.935 1.00 91.94 78 PHE A CA 1
ATOM 582 C C . PHE A 1 78 ? 9.370 -0.727 -15.290 1.00 91.94 78 PHE A C 1
ATOM 584 O O . PHE A 1 78 ? 10.229 -0.339 -14.500 1.00 91.94 78 PHE A O 1
ATOM 591 N N . ASN A 1 79 ? 9.657 -1.284 -16.471 1.00 89.19 79 ASN A N 1
ATOM 592 C CA . ASN A 1 79 ? 11.013 -1.488 -16.999 1.00 89.19 79 ASN A CA 1
ATOM 593 C C . ASN A 1 79 ? 11.984 -2.181 -16.010 1.00 89.19 79 ASN A C 1
ATOM 595 O O . ASN A 1 79 ? 13.127 -1.766 -15.833 1.00 89.19 79 ASN A O 1
ATOM 599 N N . ASP A 1 80 ? 11.503 -3.227 -15.332 1.00 88.56 80 ASP A N 1
ATOM 600 C CA . ASP A 1 80 ? 12.234 -3.984 -14.306 1.00 88.56 80 ASP A CA 1
ATOM 601 C C . ASP A 1 80 ? 12.361 -5.455 -14.733 1.00 88.56 80 ASP A C 1
ATOM 603 O O . ASP A 1 80 ? 11.748 -6.340 -14.140 1.00 88.56 80 ASP A O 1
ATOM 607 N N . GLU A 1 81 ? 13.128 -5.721 -15.798 1.00 82.62 81 GLU A N 1
ATOM 608 C CA . GLU A 1 81 ? 13.256 -7.057 -16.419 1.00 82.62 81 GLU A CA 1
ATOM 609 C C . GLU A 1 81 ? 13.692 -8.155 -15.430 1.00 82.62 81 GLU A C 1
ATOM 611 O O . GLU A 1 81 ? 13.321 -9.319 -15.573 1.00 82.62 81 GLU A O 1
ATOM 616 N N . GLY A 1 82 ? 14.456 -7.788 -14.395 1.00 86.06 82 GLY A N 1
ATOM 617 C CA . GLY A 1 82 ? 14.896 -8.698 -13.333 1.00 86.06 82 GLY A CA 1
ATOM 618 C C . GLY A 1 82 ? 13.971 -8.767 -12.112 1.00 86.06 82 GLY A C 1
ATOM 619 O O . GLY A 1 82 ? 14.259 -9.518 -11.176 1.00 86.06 82 GLY A O 1
ATOM 620 N N . LEU A 1 83 ? 12.883 -7.989 -12.095 1.00 87.75 83 LEU A N 1
ATOM 621 C CA . LEU A 1 83 ? 11.959 -7.831 -10.967 1.00 87.75 83 LEU A CA 1
ATOM 622 C C . LEU A 1 83 ? 12.654 -7.418 -9.656 1.00 87.75 83 LEU A C 1
ATOM 624 O O . LEU A 1 83 ? 12.185 -7.744 -8.562 1.00 87.75 83 LEU A O 1
ATOM 628 N N . PHE A 1 84 ? 13.796 -6.734 -9.731 1.00 91.69 84 PHE A N 1
ATOM 629 C CA . PHE A 1 84 ? 14.576 -6.370 -8.550 1.00 91.69 84 PHE A CA 1
ATOM 630 C C . PHE A 1 84 ? 13.889 -5.267 -7.755 1.00 91.69 84 PHE A C 1
ATOM 632 O O . PHE A 1 84 ? 13.832 -5.337 -6.525 1.00 91.69 84 PHE A O 1
ATOM 639 N N . VAL A 1 85 ? 13.345 -4.266 -8.447 1.00 91.56 85 VAL A N 1
ATOM 640 C CA . VAL A 1 85 ? 12.610 -3.171 -7.810 1.00 91.56 85 VAL A CA 1
ATOM 641 C C . VAL A 1 85 ? 11.312 -3.719 -7.231 1.00 91.56 85 VAL A C 1
ATOM 643 O O . VAL A 1 85 ? 11.038 -3.502 -6.052 1.00 91.56 85 VAL A O 1
ATOM 646 N N . HIS A 1 86 ? 10.574 -4.521 -8.005 1.00 93.38 86 HIS A N 1
ATOM 647 C CA . HIS A 1 86 ? 9.357 -5.186 -7.542 1.00 93.38 86 HIS A CA 1
ATOM 648 C C . HIS A 1 86 ? 9.590 -5.994 -6.261 1.00 93.38 86 HIS A C 1
ATOM 650 O O . HIS A 1 86 ? 8.924 -5.765 -5.254 1.00 93.38 86 HIS A O 1
ATOM 656 N N . ARG A 1 87 ? 10.585 -6.891 -6.256 1.00 93.88 87 ARG A N 1
ATOM 657 C CA . ARG A 1 87 ? 10.907 -7.724 -5.085 1.00 93.88 87 ARG A CA 1
ATOM 658 C C . ARG A 1 87 ? 11.265 -6.890 -3.861 1.00 93.88 87 ARG A C 1
ATOM 660 O O . ARG A 1 87 ? 10.835 -7.226 -2.764 1.00 93.88 87 ARG A O 1
ATOM 667 N N . ARG A 1 88 ? 12.026 -5.804 -4.031 1.00 94.88 88 ARG A N 1
ATOM 668 C CA . ARG A 1 88 ? 12.394 -4.909 -2.921 1.00 94.88 88 ARG A CA 1
ATOM 669 C C . ARG A 1 88 ? 11.195 -4.127 -2.384 1.00 94.88 88 ARG A C 1
ATOM 671 O O . ARG A 1 88 ? 11.095 -3.961 -1.172 1.00 94.88 88 ARG A O 1
ATOM 678 N N . MET A 1 89 ? 10.289 -3.670 -3.252 1.00 93.56 89 MET A N 1
ATOM 679 C CA . MET A 1 89 ? 9.040 -3.024 -2.830 1.00 93.56 89 MET A CA 1
ATOM 680 C C . MET A 1 89 ? 8.157 -4.001 -2.047 1.00 93.56 89 MET A C 1
ATOM 682 O O . MET A 1 89 ? 7.705 -3.672 -0.954 1.00 93.56 89 MET A O 1
ATOM 686 N N . VAL A 1 90 ? 7.974 -5.222 -2.557 1.00 93.50 90 VAL A N 1
ATOM 687 C CA . VAL A 1 90 ? 7.196 -6.267 -1.878 1.00 93.50 90 VAL A CA 1
ATOM 688 C C . VAL A 1 90 ? 7.825 -6.636 -0.532 1.00 93.50 90 VAL A C 1
ATOM 690 O O . VAL A 1 90 ? 7.126 -6.636 0.473 1.00 93.50 90 VAL A O 1
ATOM 693 N N . ASP A 1 91 ? 9.138 -6.867 -0.467 1.00 94.00 91 ASP A N 1
ATOM 694 C CA . ASP A 1 91 ? 9.845 -7.167 0.790 1.00 94.00 91 ASP A CA 1
ATOM 695 C C . ASP A 1 91 ? 9.702 -6.038 1.830 1.00 94.00 91 ASP A C 1
ATOM 697 O O . ASP A 1 91 ? 9.496 -6.300 3.018 1.00 94.00 91 ASP A O 1
ATOM 701 N N . HIS A 1 92 ? 9.749 -4.775 1.396 1.00 93.81 92 HIS A N 1
ATOM 702 C CA . HIS A 1 92 ? 9.489 -3.631 2.269 1.00 93.81 92 HIS A CA 1
ATOM 703 C C . HIS A 1 92 ? 8.063 -3.662 2.836 1.00 93.81 92 HIS A C 1
ATOM 705 O O . HIS A 1 92 ? 7.878 -3.559 4.052 1.00 93.81 92 HIS A O 1
ATOM 711 N N . LEU A 1 93 ? 7.065 -3.867 1.971 1.00 92.50 93 LEU A N 1
ATOM 712 C CA . LEU A 1 93 ? 5.665 -3.928 2.381 1.00 92.50 93 LEU A CA 1
ATOM 713 C C . LEU A 1 93 ? 5.399 -5.103 3.321 1.00 92.50 93 LEU A C 1
ATOM 715 O O . LEU A 1 93 ? 4.784 -4.897 4.364 1.00 92.50 93 LEU A O 1
ATOM 719 N N . PHE A 1 94 ? 5.945 -6.287 3.035 1.00 91.81 94 PHE A N 1
ATOM 720 C CA . PHE A 1 94 ? 5.864 -7.454 3.918 1.00 91.81 94 PHE A CA 1
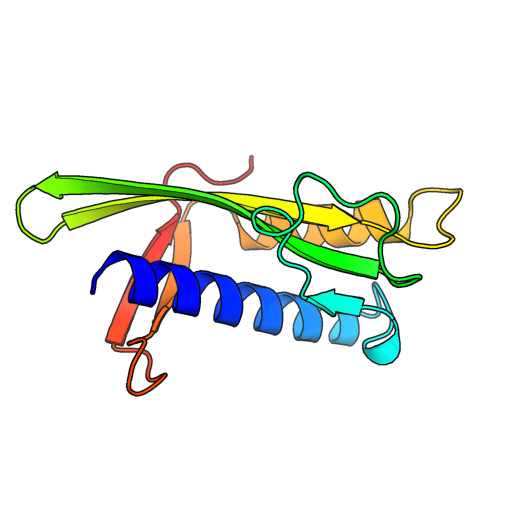ATOM 721 C C . PHE A 1 94 ? 6.412 -7.149 5.315 1.00 91.81 94 PHE A C 1
ATOM 723 O O . PHE A 1 94 ? 5.841 -7.533 6.329 1.00 91.81 94 PHE A O 1
ATOM 730 N N . LYS A 1 95 ? 7.518 -6.411 5.419 1.00 91.06 95 LYS A N 1
ATOM 731 C CA . LYS A 1 95 ? 8.048 -6.026 6.735 1.00 91.06 95 LYS A CA 1
ATOM 732 C C . LYS A 1 95 ? 7.130 -5.047 7.458 1.00 91.06 95 LYS A C 1
ATOM 734 O O . LYS A 1 95 ? 6.986 -5.144 8.674 1.00 91.06 95 LYS A O 1
ATOM 739 N N . SER A 1 96 ? 6.511 -4.127 6.725 1.00 90.62 96 SER A N 1
ATOM 740 C CA . SER A 1 96 ? 5.608 -3.131 7.299 1.00 90.62 96 SER A CA 1
ATOM 741 C C . SER A 1 96 ? 4.235 -3.706 7.683 1.00 90.62 96 SER A C 1
ATOM 743 O O . SER A 1 96 ? 3.640 -3.250 8.652 1.00 90.62 96 SER A O 1
ATOM 745 N N . LEU A 1 97 ? 3.766 -4.755 7.002 1.00 90.69 97 LEU A N 1
ATOM 746 C CA . LEU A 1 97 ? 2.466 -5.398 7.224 1.00 90.69 97 LEU A CA 1
ATOM 747 C C . LEU A 1 97 ? 2.538 -6.621 8.153 1.00 90.69 97 LEU A C 1
ATOM 749 O O . LEU A 1 97 ? 1.607 -7.425 8.198 1.00 90.69 97 LEU A O 1
ATOM 753 N N . LYS A 1 98 ? 3.624 -6.779 8.916 1.00 90.88 98 LYS A N 1
ATOM 754 C CA . LYS A 1 98 ? 3.736 -7.855 9.907 1.00 90.88 98 LYS A CA 1
ATOM 755 C C . LYS A 1 98 ? 2.661 -7.755 10.987 1.00 90.88 98 LYS A C 1
ATOM 757 O O . LYS A 1 98 ? 2.263 -6.665 11.408 1.00 90.88 98 LYS A O 1
ATOM 762 N N . THR A 1 99 ? 2.248 -8.914 11.497 1.00 91.12 99 THR A N 1
ATOM 763 C CA . THR A 1 99 ? 1.349 -9.003 12.651 1.00 91.12 99 THR A CA 1
ATOM 764 C C . THR A 1 99 ? 1.875 -8.169 13.819 1.00 91.12 99 THR A C 1
ATOM 766 O O . THR A 1 99 ? 3.046 -8.233 14.191 1.00 91.12 99 THR A O 1
ATOM 769 N N . GLY A 1 100 ? 0.979 -7.390 14.420 1.00 87.62 100 GLY A N 1
ATOM 770 C CA . GLY A 1 100 ? 1.280 -6.484 15.522 1.00 87.62 100 GLY A CA 1
ATOM 771 C C . GLY A 1 100 ? 1.566 -5.045 15.097 1.00 87.62 100 GLY A C 1
ATOM 772 O O . GLY A 1 100 ? 1.457 -4.165 15.956 1.00 87.62 100 GLY A O 1
ATOM 773 N N . THR A 1 101 ? 1.849 -4.777 13.815 1.00 89.81 101 THR A N 1
ATOM 774 C CA . THR A 1 101 ? 1.967 -3.399 13.320 1.00 89.81 101 THR A CA 1
ATOM 775 C C . THR A 1 101 ? 0.650 -2.649 13.506 1.00 89.81 101 THR A C 1
ATOM 777 O O . THR A 1 101 ? -0.443 -3.210 13.369 1.00 89.81 101 THR A O 1
ATOM 780 N N . ARG A 1 102 ? 0.762 -1.361 13.842 1.00 90.06 102 ARG A N 1
ATOM 781 C CA . ARG A 1 102 ? -0.367 -0.441 13.952 1.00 90.06 102 ARG A CA 1
ATOM 782 C C 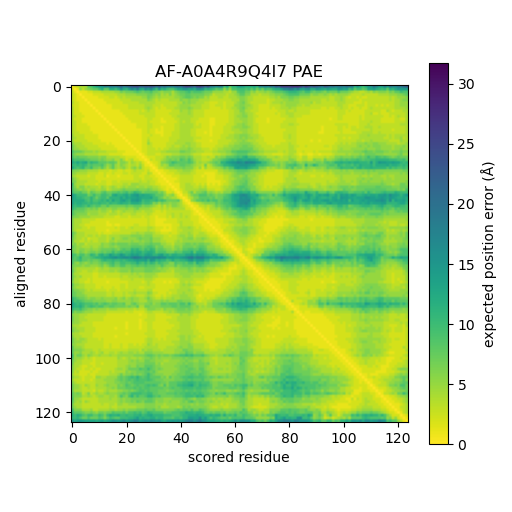. ARG A 1 102 ? -0.349 0.555 12.803 1.00 90.06 102 ARG A C 1
ATOM 784 O O . ARG A 1 102 ? 0.690 1.145 12.525 1.00 90.06 102 ARG A O 1
ATOM 791 N N . LEU A 1 103 ? -1.508 0.754 12.194 1.00 88.25 103 LEU A N 1
ATOM 792 C CA . LEU A 1 103 ? -1.753 1.750 11.159 1.00 88.25 103 LEU A CA 1
ATOM 793 C C . LEU A 1 103 ? -2.677 2.819 11.732 1.00 88.25 103 LEU A C 1
ATOM 795 O O . LEU A 1 103 ? -3.653 2.482 12.400 1.00 88.25 103 LEU A O 1
ATOM 799 N N . SER A 1 104 ? -2.386 4.093 11.496 1.00 87.62 104 SER A N 1
ATOM 800 C CA . SER A 1 104 ? -3.284 5.169 11.920 1.00 87.62 104 SER A CA 1
ATOM 801 C C . SER A 1 104 ? -4.583 5.134 11.118 1.00 87.62 104 SER A C 1
ATOM 803 O O . SER A 1 104 ? -4.557 4.933 9.906 1.00 87.62 104 SER A O 1
ATOM 805 N N . VAL A 1 105 ? -5.707 5.356 11.802 1.00 84.69 105 VAL A N 1
ATOM 806 C CA . VAL A 1 105 ? -7.009 5.582 11.169 1.00 84.69 105 VAL A CA 1
ATOM 807 C C . VAL A 1 105 ? -7.278 7.073 11.124 1.00 84.69 105 VAL A C 1
ATOM 809 O O . VAL A 1 105 ? -7.230 7.747 12.156 1.00 84.69 105 VAL A O 1
ATOM 812 N N . PHE A 1 106 ? -7.577 7.559 9.930 1.00 86.81 106 PHE A N 1
ATOM 813 C CA . PHE A 1 106 ? -7.841 8.951 9.619 1.00 86.81 106 PHE A CA 1
ATOM 814 C C . PHE A 1 106 ? -9.330 9.178 9.397 1.00 86.81 106 PHE A C 1
ATOM 816 O O . PHE A 1 106 ? -10.034 8.350 8.812 1.00 86.81 106 PHE A O 1
ATOM 823 N N . ASP A 1 107 ? -9.812 10.313 9.885 1.00 85.88 107 ASP A N 1
ATOM 824 C CA . ASP A 1 107 ? -11.164 10.771 9.614 1.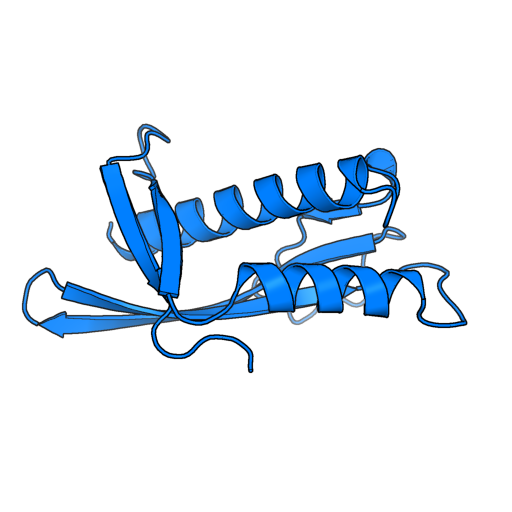00 85.88 107 ASP A CA 1
ATOM 825 C C . ASP A 1 107 ? -11.211 11.327 8.189 1.00 85.88 107 ASP A C 1
ATOM 827 O O . ASP A 1 107 ? -10.400 12.170 7.814 1.00 85.88 107 ASP A O 1
ATOM 831 N N . SER A 1 108 ? -12.141 10.835 7.375 1.00 84.62 108 SER A N 1
ATOM 832 C CA . SER A 1 108 ? -12.192 11.172 5.949 1.00 84.62 108 SER A CA 1
ATOM 833 C C . SER A 1 108 ? -12.600 12.618 5.654 1.00 84.62 108 SER A C 1
ATOM 835 O O . SER A 1 108 ? -12.433 13.055 4.519 1.00 84.62 108 SER A O 1
ATOM 837 N N . GLN A 1 109 ? -13.126 13.364 6.633 1.00 86.62 109 GLN A N 1
ATOM 838 C CA . GLN A 1 109 ? -13.503 14.771 6.454 1.00 86.62 109 GLN A CA 1
ATOM 839 C C . GLN A 1 109 ? -12.388 15.726 6.878 1.00 86.62 109 GLN A C 1
ATOM 841 O O . GLN A 1 109 ? -12.155 16.737 6.224 1.00 86.62 109 GLN A O 1
ATOM 846 N N . SER A 1 110 ? -11.727 15.427 7.995 1.00 87.06 110 SER A N 1
ATOM 847 C CA . SER A 1 110 ? -10.692 16.282 8.589 1.00 87.06 110 SER A CA 1
ATOM 848 C C . SER A 1 110 ? -9.265 15.859 8.243 1.00 87.06 110 SER A C 1
ATOM 850 O O . SER A 1 110 ? -8.326 16.608 8.520 1.00 87.06 110 SER A O 1
ATOM 852 N N . GLU A 1 111 ? -9.094 14.656 7.689 1.00 81.69 111 GLU A N 1
ATOM 853 C CA . GLU A 1 111 ? -7.806 14.012 7.402 1.00 81.69 111 GLU A CA 1
ATOM 854 C C . GLU A 1 111 ? -6.896 13.891 8.637 1.00 81.69 111 GLU A C 1
ATOM 856 O O . GLU A 1 111 ? -5.688 13.686 8.526 1.00 81.69 111 GLU A O 1
ATOM 861 N N . GLN A 1 112 ? -7.467 14.004 9.841 1.00 87.25 112 GLN A N 1
ATOM 862 C CA . GLN A 1 112 ? -6.730 13.878 11.092 1.00 87.25 112 GLN A CA 1
ATOM 863 C C . GLN A 1 112 ? -6.763 12.435 11.603 1.00 87.25 112 GLN A C 1
ATOM 865 O O . GLN A 1 112 ? -7.800 11.766 11.511 1.00 87.25 112 GLN A O 1
ATOM 870 N N . PRO A 1 113 ? -5.655 11.937 12.179 1.00 85.44 113 PRO A N 1
ATOM 871 C CA . PRO A 1 113 ? -5.647 10.635 12.825 1.00 85.44 113 PRO A CA 1
ATOM 872 C C . PRO A 1 113 ? -6.497 10.679 14.103 1.00 85.44 113 PRO A C 1
ATOM 874 O O . PRO A 1 113 ? -6.278 11.529 14.965 1.00 85.44 113 PRO A O 1
ATOM 877 N N . TYR A 1 114 ? -7.438 9.745 14.255 1.00 83.88 114 TYR A N 1
ATOM 878 C CA . TYR A 1 114 ? -8.310 9.661 15.440 1.00 83.88 114 TYR A CA 1
ATOM 879 C C . TYR A 1 114 ? -8.333 8.276 16.100 1.00 83.88 114 TYR A C 1
ATOM 881 O O . TYR A 1 114 ? -8.832 8.134 17.215 1.00 83.88 114 TYR A O 1
ATOM 889 N N . SER A 1 115 ? -7.807 7.244 15.434 1.00 84.88 115 SER A N 1
ATOM 890 C CA . SER A 1 115 ? -7.733 5.879 15.968 1.00 84.88 115 SER A CA 1
ATOM 891 C C . SER A 1 115 ? -6.589 5.091 15.309 1.00 84.88 115 SER A C 1
ATOM 893 O O . SER A 1 115 ? -5.735 5.669 14.633 1.00 84.88 115 SER A O 1
ATOM 895 N N . TRP A 1 116 ? -6.538 3.775 15.515 1.00 86.75 116 TRP A N 1
ATOM 896 C CA . TRP A 1 116 ? -5.570 2.870 14.895 1.00 86.75 116 TRP A CA 1
ATOM 897 C C . TRP A 1 116 ? -6.189 1.511 14.536 1.00 86.75 116 TRP A C 1
ATOM 899 O O . TRP A 1 116 ? -7.059 1.005 15.240 1.00 86.75 116 TRP A O 1
ATOM 909 N N . LEU A 1 117 ? -5.690 0.897 13.460 1.00 85.00 117 LEU A N 1
ATOM 910 C CA . LEU A 1 117 ? -5.894 -0.508 13.103 1.00 85.00 117 LEU A CA 1
ATOM 911 C C . LEU A 1 117 ? -4.676 -1.304 13.559 1.00 85.00 117 LEU A C 1
ATOM 913 O O . LEU A 1 117 ? -3.542 -0.872 13.360 1.00 85.00 117 LEU A O 1
ATOM 917 N N . LYS A 1 118 ? -4.890 -2.475 14.160 1.00 89.19 118 LYS A N 1
ATOM 918 C CA . LYS A 1 118 ? -3.813 -3.428 14.446 1.00 89.19 118 LYS A CA 1
ATOM 919 C C . LYS A 1 118 ? -3.909 -4.580 13.466 1.00 89.19 118 LYS A C 1
ATOM 921 O O . LYS A 1 118 ? -4.954 -5.212 13.364 1.00 89.19 118 LYS A O 1
ATOM 926 N N . ILE A 1 119 ? -2.795 -4.884 12.818 1.00 89.00 119 ILE A N 1
ATOM 927 C CA . ILE A 1 119 ? -2.690 -6.043 11.942 1.00 89.00 119 ILE A CA 1
ATOM 928 C C . ILE A 1 119 ? -2.646 -7.301 12.814 1.00 89.00 119 ILE A C 1
ATOM 930 O O . ILE A 1 119 ? -1.734 -7.466 13.631 1.00 89.00 119 ILE A O 1
ATOM 934 N N . VAL A 1 120 ? -3.658 -8.157 12.678 1.00 87.69 120 VAL A N 1
ATOM 935 C CA . VAL A 1 120 ? -3.765 -9.434 13.403 1.00 87.69 120 VAL A CA 1
ATOM 936 C C . VAL A 1 120 ? -3.268 -10.593 12.541 1.00 87.69 120 VAL A C 1
ATOM 938 O O . VAL A 1 120 ? -2.372 -11.315 12.973 1.00 87.69 120 VAL A O 1
ATOM 941 N N . ASP A 1 121 ? -3.717 -10.654 11.290 1.00 83.75 121 ASP A N 1
ATOM 942 C CA . ASP A 1 121 ? -3.304 -11.641 10.291 1.00 83.75 121 ASP A CA 1
ATOM 943 C C . ASP A 1 121 ? -2.482 -10.938 9.203 1.00 83.75 121 ASP A C 1
ATOM 945 O O . ASP A 1 121 ? -2.977 -10.589 8.134 1.00 83.75 121 ASP A O 1
ATOM 949 N N . GLY A 1 122 ? -1.232 -10.614 9.545 1.00 79.56 122 GLY A N 1
ATOM 950 C CA . GLY A 1 122 ? -0.304 -9.908 8.667 1.00 79.56 122 GLY A CA 1
ATOM 951 C C . GLY A 1 122 ? 0.444 -10.828 7.709 1.00 79.56 122 GLY A C 1
ATOM 952 O O . GLY A 1 122 ? 0.209 -12.033 7.637 1.00 79.56 122 GLY A O 1
ATOM 953 N N . THR A 1 123 ? 1.406 -10.262 6.991 1.00 81.25 123 THR A N 1
ATOM 954 C CA . THR A 1 123 ? 2.319 -11.060 6.167 1.00 81.25 123 THR A CA 1
ATOM 955 C C . THR A 1 123 ? 3.285 -11.859 7.052 1.00 81.25 123 THR A C 1
ATOM 957 O O . THR A 1 123 ? 3.835 -11.309 8.014 1.00 81.25 123 THR A O 1
ATOM 960 N N . ALA A 1 124 ? 3.481 -13.143 6.726 1.00 66.88 124 ALA A N 1
ATOM 961 C CA . ALA A 1 124 ? 4.431 -14.040 7.398 1.00 66.88 124 ALA A CA 1
ATOM 962 C C . ALA A 1 124 ? 5.899 -13.644 7.155 1.00 66.88 124 ALA A C 1
ATOM 964 O O . ALA A 1 124 ? 6.216 -13.177 6.036 1.00 66.88 124 ALA A O 1
#

Solvent-accessible surface area (backbone atoms only — not comparable to full-atom values): 7232 Å² total; per-residue (Å²): 113,70,66,52,17,54,50,48,17,51,54,52,50,45,55,51,48,49,55,51,40,28,76,68,71,57,47,57,59,96,43,50,42,83,38,61,44,54,87,48,77,85,62,94,73,77,78,96,36,27,32,38,24,48,46,45,80,47,78,44,76,80,48,99,96,41,74,47,75,51,75,41,77,44,76,48,64,49,96,47,92,83,41,58,53,45,51,51,53,50,53,52,48,43,64,63,42,23,55,70,38,74,43,64,29,23,40,68,88,76,71,42,73,78,52,70,48,69,37,74,88,38,47,130

pLDDT: mean 87.16, std 6.46, range [58.28, 95.19]